Protein AF-A0AAE3JFC9-F1 (afdb_monomer_lite)

Foldseek 3Di:
DQFDDLVLLVLLLVLLCLLVVHDQCPPVHQSHSVVCRLVVLSSVVSLVCSCVVVVNDPDPCRCVVVSVVLVVCRVCVVVNVNRVCSVVNSVVSSVSSVVRD

Organism: NCBI:txid2885348

pLDDT: mean 96.47, std 3.08, range [73.62, 98.75]

Radius of gyration: 12.81 Å; chains: 1; bounding box: 29×29×31 Å

Sequence (101 aa):
MFRINHNDAIELEHQVRRLYGCDRGGVSGMADADYFEGHPIQAAVLVVSYIHANHRESGPYQFDEFLNKYETIFEYPDENNAADEVRNYIDELSSIVEQYI

Secondary structure (DSSP, 8-state):
-----HHHHHHHHHHHHHHHT--TTHHHHTS-HHHHHH-THHHHHHHHHHHHHTT--SSTTTTHHHHHHHHHHHHSHHHHTHHHHHHHHHHHHHHHHHTT-

Structure (mmCIF, N/CA/C/O backbone):
data_AF-A0AAE3JFC9-F1
#
_entry.id   AF-A0AAE3JFC9-F1
#
loop_
_atom_site.group_PDB
_atom_site.id
_atom_site.type_symbol
_atom_site.label_atom_id
_atom_site.label_alt_id
_atom_site.label_comp_id
_atom_site.label_asym_id
_atom_site.label_entity_id
_atom_site.label_seq_id
_atom_site.pdbx_PDB_ins_code
_atom_site.Cartn_x
_atom_site.Cartn_y
_atom_site.Cartn_z
_atom_site.occupancy
_atom_site.B_iso_or_equiv
_atom_site.auth_seq_id
_atom_site.auth_comp_id
_atom_site.auth_asym_id
_atom_site.auth_atom_id
_atom_site.pdbx_PDB_model_num
ATOM 1 N N . MET A 1 1 ? 0.776 2.132 -16.833 1.00 73.62 1 MET A N 1
ATOM 2 C CA . MET A 1 1 ? 0.862 2.156 -15.363 1.00 73.62 1 MET A CA 1
ATOM 3 C C . MET A 1 1 ? 2.009 1.252 -14.960 1.00 73.62 1 MET A C 1
ATOM 5 O O . MET A 1 1 ? 2.158 0.195 -15.571 1.00 73.62 1 MET A O 1
ATOM 9 N N . PHE A 1 2 ? 2.863 1.709 -14.048 1.00 92.31 2 PHE A N 1
ATOM 10 C CA . PHE A 1 2 ? 3.991 0.927 -13.549 1.00 92.31 2 PHE A CA 1
ATOM 11 C C . PHE A 1 2 ? 3.502 -0.366 -12.878 1.00 92.31 2 PHE A C 1
ATOM 13 O O . PHE A 1 2 ? 2.497 -0.339 -12.169 1.00 92.31 2 PHE A O 1
ATOM 20 N N . ARG A 1 3 ? 4.184 -1.491 -13.132 1.00 96.38 3 ARG A N 1
ATOM 21 C CA . ARG A 1 3 ? 3.837 -2.799 -12.560 1.00 96.38 3 ARG A CA 1
ATOM 22 C C . ARG A 1 3 ? 4.933 -3.243 -11.599 1.00 96.38 3 ARG A C 1
ATOM 24 O O . ARG A 1 3 ? 6.085 -3.359 -12.017 1.00 96.38 3 ARG A O 1
ATOM 31 N N . ILE A 1 4 ? 4.570 -3.510 -10.349 1.00 97.75 4 ILE A N 1
ATOM 32 C CA . ILE A 1 4 ? 5.479 -4.097 -9.354 1.00 97.75 4 ILE A CA 1
ATOM 33 C C . ILE A 1 4 ? 5.546 -5.619 -9.522 1.00 97.75 4 ILE A C 1
ATOM 35 O O . ILE A 1 4 ? 4.725 -6.216 -10.221 1.00 97.75 4 ILE A O 1
ATOM 39 N N . ASN A 1 5 ? 6.530 -6.267 -8.898 1.00 97.69 5 ASN A N 1
ATOM 40 C CA . ASN A 1 5 ? 6.583 -7.727 -8.917 1.00 97.69 5 ASN A CA 1
ATOM 41 C C . ASN A 1 5 ? 5.505 -8.338 -7.992 1.00 97.69 5 ASN A C 1
ATOM 43 O O . ASN A 1 5 ? 5.002 -7.682 -7.080 1.00 97.69 5 ASN A O 1
ATOM 47 N N . HIS A 1 6 ? 5.159 -9.610 -8.217 1.00 97.75 6 HIS A N 1
ATOM 48 C CA . HIS A 1 6 ? 4.098 -10.282 -7.453 1.00 97.75 6 HIS A CA 1
ATOM 49 C C . HIS A 1 6 ? 4.392 -10.374 -5.949 1.00 97.75 6 HIS A C 1
ATOM 51 O O . HIS A 1 6 ? 3.484 -10.266 -5.133 1.00 97.75 6 HIS A O 1
ATOM 57 N N . ASN A 1 7 ? 5.657 -10.566 -5.562 1.00 98.19 7 ASN A N 1
ATOM 58 C CA . ASN A 1 7 ? 6.024 -10.701 -4.150 1.00 98.19 7 ASN A CA 1
ATOM 59 C C . ASN A 1 7 ? 5.828 -9.378 -3.399 1.00 98.19 7 ASN A C 1
ATOM 61 O O . ASN A 1 7 ? 5.268 -9.375 -2.307 1.00 98.19 7 ASN A O 1
ATOM 65 N N . ASP A 1 8 ? 6.202 -8.264 -4.022 1.00 98.50 8 ASP A N 1
ATOM 66 C CA . ASP A 1 8 ? 5.950 -6.915 -3.516 1.00 98.50 8 ASP A CA 1
ATOM 67 C C . ASP A 1 8 ? 4.440 -6.668 -3.370 1.00 98.50 8 ASP A C 1
ATOM 69 O O . ASP A 1 8 ? 3.976 -6.135 -2.362 1.00 98.50 8 ASP A O 1
ATOM 73 N N . ALA A 1 9 ? 3.642 -7.116 -4.344 1.00 98.38 9 ALA A N 1
ATOM 74 C CA . ALA A 1 9 ? 2.188 -6.998 -4.291 1.00 98.38 9 ALA A CA 1
ATOM 75 C C . ALA A 1 9 ? 1.558 -7.860 -3.178 1.00 98.38 9 ALA A C 1
ATOM 77 O O . ALA A 1 9 ? 0.601 -7.425 -2.535 1.00 98.38 9 ALA A O 1
ATOM 78 N N . ILE A 1 10 ? 2.113 -9.046 -2.899 1.00 98.50 10 ILE A N 1
ATOM 79 C CA . ILE A 1 10 ? 1.730 -9.877 -1.745 1.00 98.50 10 ILE A CA 1
ATOM 80 C C . ILE A 1 10 ? 2.031 -9.151 -0.430 1.00 98.50 10 ILE A C 1
ATOM 82 O O . ILE A 1 10 ? 1.219 -9.214 0.495 1.00 98.50 10 ILE A O 1
ATOM 86 N N . GLU A 1 11 ? 3.163 -8.450 -0.320 1.00 98.50 11 GLU A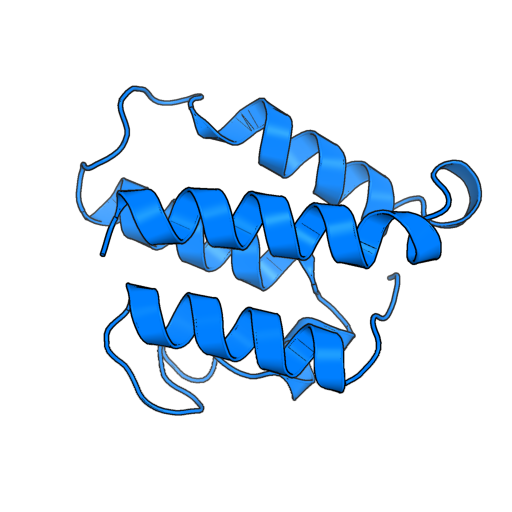 N 1
ATOM 87 C CA . GLU A 1 11 ? 3.467 -7.655 0.875 1.00 98.50 11 GLU A CA 1
ATOM 88 C C . GLU A 1 11 ? 2.433 -6.540 1.076 1.00 98.50 11 GLU A C 1
ATOM 90 O O . GLU A 1 11 ? 1.915 -6.385 2.184 1.00 98.50 11 GLU A O 1
ATOM 95 N N . LEU A 1 12 ? 2.055 -5.824 0.012 1.00 98.62 12 LEU A N 1
ATOM 96 C CA . LEU A 1 12 ? 0.983 -4.823 0.064 1.00 98.62 12 LEU A CA 1
ATOM 97 C C . LEU A 1 12 ? -0.364 -5.437 0.482 1.00 98.62 12 LEU A C 1
ATOM 99 O O . LEU A 1 12 ? -1.039 -4.896 1.360 1.00 98.62 12 LEU A O 1
ATOM 103 N N . GLU A 1 13 ? -0.735 -6.589 -0.090 1.00 98.50 13 GLU A N 1
ATOM 104 C CA . GLU A 1 13 ? -1.935 -7.342 0.302 1.00 98.50 13 GLU A CA 1
ATOM 105 C C . GLU A 1 13 ? -1.919 -7.673 1.792 1.00 98.50 13 GLU A C 1
ATOM 107 O O . GLU A 1 13 ? -2.906 -7.453 2.496 1.00 98.50 13 GLU A O 1
ATOM 112 N N . HIS A 1 14 ? -0.784 -8.154 2.291 1.00 98.19 14 HIS A N 1
ATOM 113 C CA . HIS A 1 14 ? -0.611 -8.488 3.693 1.00 98.19 14 HIS A CA 1
ATOM 114 C C . HIS A 1 14 ? -0.785 -7.263 4.603 1.00 98.19 14 HIS A C 1
ATOM 116 O O . HIS A 1 14 ? -1.472 -7.370 5.621 1.00 98.19 14 HIS A O 1
ATOM 122 N N . GLN A 1 15 ? -0.245 -6.094 4.238 1.00 98.50 15 GLN A N 1
ATOM 123 C CA . GLN A 1 15 ? -0.434 -4.868 5.024 1.00 98.50 15 GLN A CA 1
ATOM 124 C C . GLN A 1 15 ? -1.903 -4.428 5.073 1.00 98.50 15 GLN A C 1
ATOM 126 O O . GLN A 1 15 ? -2.430 -4.164 6.156 1.00 98.50 15 GLN A O 1
ATOM 131 N N . VAL A 1 16 ? -2.595 -4.416 3.928 1.00 98.50 16 VAL A N 1
ATOM 132 C CA . VAL A 1 16 ? -4.027 -4.076 3.867 1.00 98.50 16 VAL A CA 1
ATOM 133 C C . VAL A 1 16 ? -4.845 -5.059 4.708 1.00 98.50 16 VAL A C 1
ATOM 135 O O . VAL A 1 16 ? -5.665 -4.649 5.527 1.00 98.50 16 VAL A O 1
ATOM 138 N N . ARG A 1 17 ? -4.591 -6.362 4.568 1.00 98.12 17 ARG A N 1
ATOM 139 C CA . ARG A 1 17 ? -5.297 -7.412 5.316 1.00 98.12 17 ARG A CA 1
ATOM 140 C C . ARG A 1 17 ? -5.110 -7.298 6.819 1.00 98.12 17 ARG A C 1
ATOM 142 O O . ARG A 1 17 ? -6.083 -7.437 7.558 1.00 98.12 17 ARG A O 1
ATOM 149 N N . ARG A 1 18 ? -3.887 -7.013 7.274 1.00 97.88 18 ARG A N 1
ATOM 150 C CA . ARG A 1 18 ? -3.592 -6.780 8.695 1.00 97.88 18 ARG A CA 1
ATOM 151 C C . ARG A 1 18 ? -4.380 -5.602 9.243 1.00 97.88 18 ARG A C 1
ATOM 153 O O . ARG A 1 18 ? -5.013 -5.747 10.282 1.00 97.88 18 ARG A O 1
ATOM 160 N N . LEU A 1 19 ? -4.376 -4.473 8.534 1.00 98.06 19 LEU A N 1
ATOM 161 C CA . LEU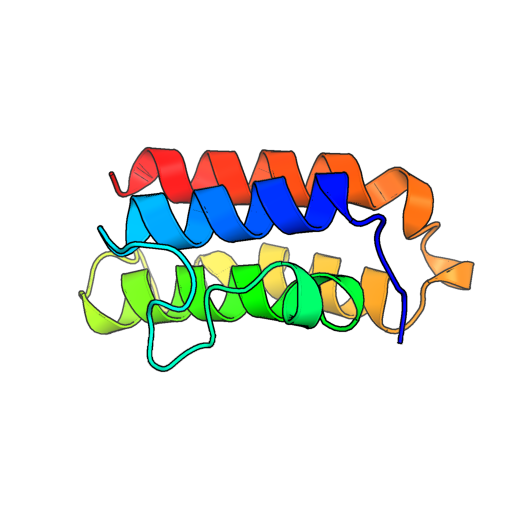 A 1 19 ? -5.064 -3.265 8.983 1.00 98.06 19 LEU A CA 1
ATOM 162 C C . LEU A 1 19 ? -6.585 -3.456 9.062 1.00 98.06 19 LEU A C 1
ATOM 164 O O . LEU A 1 19 ? -7.211 -3.035 10.032 1.00 98.06 19 LEU A O 1
ATOM 168 N N . TYR A 1 20 ? -7.174 -4.106 8.056 1.00 97.50 20 TYR A N 1
ATOM 169 C CA . TYR A 1 20 ? -8.615 -4.362 7.991 1.00 97.50 20 TYR A CA 1
ATOM 170 C C . TYR A 1 20 ? -9.066 -5.581 8.812 1.00 97.50 20 TYR A C 1
ATOM 172 O O . TYR A 1 20 ? -10.269 -5.797 8.958 1.00 97.50 20 TYR A O 1
ATOM 180 N N . GLY A 1 21 ? -8.136 -6.400 9.315 1.00 97.06 21 GLY A N 1
ATOM 181 C CA . GLY A 1 21 ? -8.445 -7.653 10.004 1.00 97.06 21 GLY A CA 1
ATOM 182 C C . GLY A 1 21 ? -9.179 -8.662 9.114 1.00 97.06 21 GLY A C 1
ATOM 183 O O . GLY A 1 21 ? -10.145 -9.281 9.559 1.00 97.06 21 GLY A O 1
ATOM 184 N N . CYS A 1 22 ? -8.768 -8.799 7.848 1.00 96.38 22 CYS A N 1
ATOM 185 C CA . CYS A 1 22 ? -9.456 -9.624 6.852 1.00 96.38 22 CYS A CA 1
ATOM 186 C C . CYS A 1 22 ? -8.547 -10.654 6.158 1.00 96.38 22 CYS A C 1
ATOM 188 O O . CYS A 1 22 ? -7.317 -10.562 6.161 1.00 96.38 22 CYS A O 1
ATOM 190 N N . ASP A 1 23 ? -9.173 -11.656 5.541 1.00 95.00 23 ASP A N 1
ATOM 191 C CA . ASP A 1 23 ? -8.490 -12.653 4.716 1.00 95.00 23 ASP A CA 1
ATOM 192 C C . ASP A 1 23 ? -8.255 -12.154 3.279 1.00 95.00 23 ASP A C 1
ATOM 194 O O . ASP A 1 23 ? -8.635 -11.040 2.908 1.00 95.00 23 ASP A O 1
ATOM 198 N N . ARG A 1 24 ? -7.600 -12.984 2.456 1.00 90.88 24 ARG A N 1
ATOM 199 C CA . ARG A 1 24 ? -7.364 -12.691 1.034 1.00 90.88 24 ARG A CA 1
ATOM 200 C C . ARG A 1 24 ? -8.687 -12.420 0.312 1.00 90.88 24 ARG A C 1
ATOM 202 O O 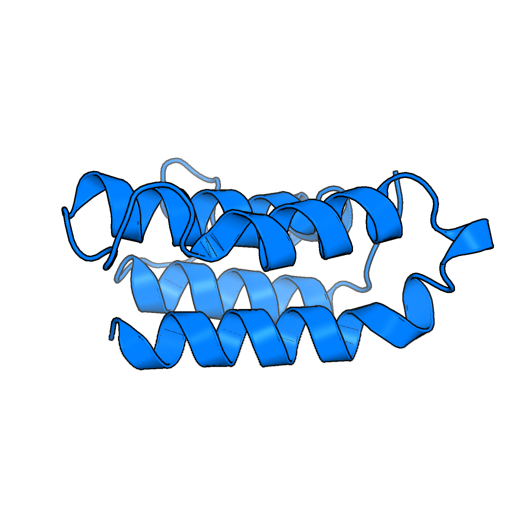. ARG A 1 24 ? -9.650 -13.164 0.491 1.00 90.88 24 ARG A O 1
ATOM 209 N N . GLY A 1 25 ? -8.728 -11.366 -0.503 1.00 90.38 25 GLY A N 1
ATOM 210 C CA . GLY A 1 25 ? -9.957 -10.911 -1.159 1.00 90.38 25 GLY A CA 1
ATOM 211 C C . GLY A 1 25 ? -10.922 -10.175 -0.221 1.00 90.38 25 GLY A C 1
ATOM 212 O O . GLY A 1 25 ? -12.079 -9.940 -0.576 1.00 90.38 25 GLY A O 1
ATOM 213 N N . GLY A 1 26 ? -10.479 -9.796 0.981 1.00 93.50 26 GLY A N 1
ATOM 214 C CA . GLY A 1 26 ? -11.209 -8.884 1.854 1.00 93.50 26 GLY A CA 1
ATOM 215 C C . GLY A 1 26 ? -11.424 -7.506 1.218 1.00 93.50 26 GLY A C 1
ATOM 216 O O . GLY A 1 26 ? -10.920 -7.202 0.137 1.00 93.50 26 GLY A O 1
ATOM 217 N N . VAL A 1 27 ? -12.206 -6.656 1.891 1.00 94.62 27 VAL A N 1
ATOM 218 C CA . VAL A 1 27 ? -12.560 -5.314 1.385 1.00 94.62 27 VAL A CA 1
ATOM 219 C C . VAL A 1 27 ? -13.234 -5.401 0.005 1.00 94.62 27 VAL A C 1
ATOM 221 O O . VAL A 1 27 ? -12.835 -4.756 -0.956 1.00 94.62 27 VAL A O 1
ATOM 224 N N . SER A 1 28 ? -14.252 -6.263 -0.113 1.00 93.44 28 SER A N 1
ATOM 225 C CA . SER A 1 28 ? -14.983 -6.503 -1.369 1.00 93.44 28 SER A CA 1
ATOM 226 C C . SER A 1 28 ? -14.095 -6.971 -2.540 1.00 93.44 28 SER A C 1
ATOM 228 O O . SER A 1 28 ? -14.356 -6.623 -3.692 1.00 93.44 28 SER A O 1
ATOM 230 N N . GLY A 1 29 ? -13.055 -7.760 -2.259 1.00 93.94 29 GLY A N 1
ATOM 231 C CA . GLY A 1 29 ? -12.106 -8.244 -3.265 1.00 93.94 29 GLY A CA 1
ATOM 232 C C . GLY A 1 29 ? -10.943 -7.294 -3.550 1.00 93.94 29 GLY A C 1
ATOM 233 O O . GLY A 1 29 ? -10.132 -7.608 -4.408 1.00 93.94 29 GLY A O 1
ATOM 234 N N . MET A 1 30 ? -10.846 -6.149 -2.865 1.00 95.56 30 MET A N 1
ATOM 235 C CA . MET A 1 30 ? -9.797 -5.155 -3.132 1.00 95.56 30 MET A CA 1
ATOM 236 C C . MET A 1 30 ? -8.465 -5.467 -2.446 1.00 95.56 30 MET A C 1
ATOM 238 O O . MET A 1 30 ? -7.429 -5.002 -2.910 1.00 95.56 30 MET A O 1
ATOM 242 N N . ALA A 1 31 ? -8.467 -6.239 -1.356 1.00 97.19 31 ALA A N 1
ATOM 243 C CA . ALA A 1 31 ? -7.240 -6.750 -0.748 1.00 97.19 31 ALA A CA 1
ATOM 244 C C . ALA A 1 31 ? -6.725 -7.960 -1.549 1.00 97.19 31 ALA A C 1
ATOM 246 O O . ALA A 1 31 ? -6.913 -9.111 -1.137 1.00 97.19 31 ALA A O 1
ATOM 247 N N . ASP A 1 32 ? -6.132 -7.681 -2.712 1.00 97.31 32 ASP A N 1
ATOM 248 C CA . ASP A 1 32 ? -5.682 -8.679 -3.685 1.00 97.31 32 ASP A CA 1
ATOM 249 C C . ASP A 1 32 ? -4.362 -8.269 -4.357 1.00 97.31 32 ASP A C 1
ATOM 251 O O . ASP A 1 32 ? -4.277 -7.239 -5.035 1.00 97.31 32 ASP A O 1
ATOM 255 N N . ALA A 1 33 ? -3.333 -9.102 -4.191 1.00 97.81 33 ALA A N 1
ATOM 256 C CA . ALA A 1 33 ? -2.025 -8.909 -4.808 1.00 97.81 33 ALA A CA 1
ATOM 257 C C . ALA A 1 33 ? -2.099 -8.815 -6.343 1.00 97.81 33 ALA A C 1
ATOM 259 O O . ALA A 1 33 ? -1.403 -7.989 -6.934 1.00 97.81 33 ALA A O 1
ATOM 260 N N . ASP A 1 34 ? -2.977 -9.589 -6.993 1.00 96.38 34 ASP A N 1
ATOM 261 C CA . ASP A 1 34 ? -3.101 -9.581 -8.458 1.00 96.38 34 ASP A CA 1
ATOM 262 C C . ASP A 1 34 ? -3.556 -8.201 -8.972 1.00 96.38 34 ASP A C 1
ATOM 264 O O . ASP A 1 34 ? -3.147 -7.751 -10.047 1.00 96.38 34 ASP A O 1
ATOM 268 N N . TYR A 1 35 ? -4.365 -7.488 -8.181 1.00 95.62 35 TYR A N 1
ATOM 269 C CA . TYR A 1 35 ? -4.780 -6.121 -8.482 1.00 95.62 35 TYR A CA 1
ATOM 270 C C . TYR A 1 35 ? -3.670 -5.102 -8.192 1.00 95.62 35 TYR A C 1
ATOM 272 O O . TYR A 1 35 ? -3.406 -4.226 -9.026 1.00 95.62 35 TYR A O 1
ATOM 280 N N . PHE A 1 36 ? -2.998 -5.228 -7.042 1.00 97.56 36 PHE A N 1
ATOM 281 C CA . PHE A 1 36 ? -1.932 -4.310 -6.626 1.00 97.56 36 PHE A CA 1
ATOM 282 C C . PHE A 1 36 ? -0.692 -4.368 -7.506 1.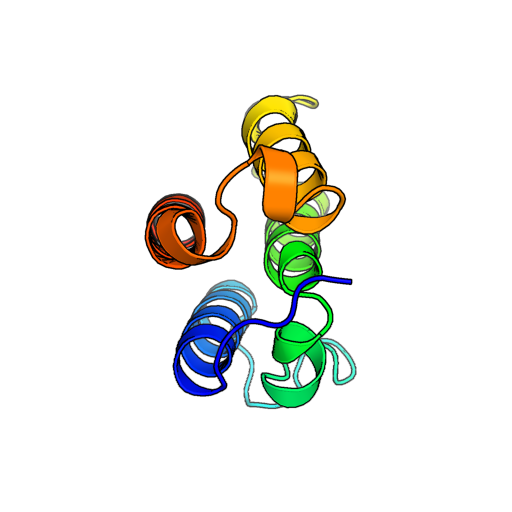00 97.56 36 PHE A C 1
ATOM 284 O O . PHE A 1 36 ? -0.017 -3.351 -7.634 1.00 97.56 36 PHE A O 1
ATOM 291 N N . GLU A 1 37 ? -0.419 -5.487 -8.177 1.00 97.44 37 GLU A N 1
ATOM 292 C CA . GLU A 1 37 ? 0.668 -5.551 -9.154 1.00 97.44 37 GLU A CA 1
ATOM 293 C C . GLU A 1 37 ? 0.585 -4.436 -10.196 1.00 97.44 37 GLU A C 1
ATOM 295 O O . GLU A 1 37 ? 1.588 -3.789 -10.486 1.00 97.44 37 GLU A O 1
ATOM 300 N N . GLY A 1 38 ? -0.601 -4.223 -10.772 1.00 96.56 38 GLY A N 1
ATOM 301 C CA . GLY A 1 38 ? -0.834 -3.190 -11.784 1.00 96.56 38 GLY A CA 1
ATOM 302 C C . GLY A 1 38 ? -1.255 -1.838 -11.209 1.00 96.56 38 GLY A C 1
ATOM 303 O O . GLY A 1 38 ? -1.234 -0.846 -11.934 1.00 96.56 38 GLY A O 1
ATOM 304 N N . HIS A 1 39 ? -1.648 -1.803 -9.932 1.00 96.62 39 HIS A N 1
ATOM 305 C CA . HIS A 1 39 ? -2.197 -0.623 -9.262 1.00 96.62 39 HIS A CA 1
ATOM 306 C C . HIS A 1 39 ? -1.622 -0.474 -7.841 1.00 96.62 39 HIS A C 1
ATOM 308 O O . HIS A 1 39 ? -2.380 -0.476 -6.868 1.00 96.62 39 HIS A O 1
ATOM 314 N N . PRO A 1 40 ? -0.294 -0.329 -7.684 1.00 97.38 40 PRO A N 1
ATOM 315 C CA . PRO A 1 40 ? 0.362 -0.379 -6.374 1.00 97.38 40 PRO A CA 1
ATOM 316 C C . PRO A 1 40 ? -0.156 0.687 -5.402 1.00 97.38 40 PRO A C 1
ATOM 318 O O . PRO A 1 40 ? -0.327 0.406 -4.216 1.00 97.38 40 PRO A O 1
ATOM 321 N N . ILE A 1 41 ? -0.496 1.881 -5.906 1.00 97.50 41 ILE A N 1
ATOM 322 C CA . ILE A 1 41 ? -1.034 2.993 -5.106 1.00 97.50 41 ILE A CA 1
ATOM 323 C C . ILE A 1 41 ? -2.378 2.665 -4.434 1.00 97.50 41 ILE A C 1
ATOM 325 O O . ILE A 1 41 ? -2.731 3.258 -3.419 1.00 97.50 41 ILE A O 1
ATOM 329 N N . GLN A 1 42 ? -3.132 1.687 -4.948 1.00 97.38 42 GLN A N 1
ATOM 330 C CA . GLN A 1 42 ? -4.429 1.320 -4.374 1.00 97.38 42 GLN A CA 1
ATOM 331 C C . GLN A 1 42 ? -4.295 0.734 -2.967 1.00 97.38 42 GLN A C 1
ATOM 333 O O . GLN A 1 42 ? -5.185 0.936 -2.145 1.00 97.38 42 GLN A O 1
ATOM 338 N N . ALA A 1 43 ? -3.171 0.090 -2.644 1.00 98.25 43 ALA A N 1
ATOM 339 C CA . ALA A 1 43 ? -2.907 -0.358 -1.280 1.00 98.25 43 ALA A CA 1
ATOM 340 C C . ALA A 1 43 ? -2.854 0.829 -0.297 1.00 98.25 43 ALA A C 1
ATOM 342 O O . ALA A 1 43 ? -3.512 0.796 0.743 1.00 98.25 43 ALA A O 1
ATOM 343 N N . ALA A 1 44 ? -2.155 1.911 -0.659 1.00 98.44 44 ALA A N 1
ATOM 344 C CA . ALA A 1 44 ? -2.124 3.148 0.118 1.00 98.44 44 ALA A CA 1
ATOM 345 C C . ALA A 1 44 ? -3.505 3.801 0.242 1.00 98.44 44 ALA A C 1
ATOM 347 O O . ALA A 1 44 ? -3.902 4.185 1.342 1.00 98.44 44 ALA A O 1
ATOM 348 N N . VAL A 1 45 ? -4.267 3.870 -0.855 1.00 97.94 45 VAL A N 1
ATOM 349 C CA . VAL A 1 45 ? -5.636 4.413 -0.843 1.00 97.94 45 VAL A CA 1
ATOM 350 C C . VAL A 1 45 ? -6.518 3.640 0.136 1.00 97.94 45 VAL A C 1
ATOM 352 O O . VAL A 1 45 ? -7.231 4.258 0.926 1.00 97.94 45 VAL A O 1
ATOM 355 N N . LEU A 1 46 ? -6.453 2.306 0.145 1.00 98.31 46 LEU A N 1
ATOM 356 C CA . LEU A 1 46 ? -7.216 1.483 1.086 1.00 98.31 46 LEU A CA 1
ATOM 357 C C . LEU A 1 46 ? -6.778 1.704 2.536 1.00 98.31 46 LEU A C 1
ATOM 359 O O . LEU A 1 46 ? -7.640 1.794 3.413 1.00 98.31 46 LEU A O 1
ATOM 363 N N . VAL A 1 47 ? -5.473 1.811 2.799 1.00 98.50 47 VAL A N 1
ATOM 364 C CA . VAL A 1 47 ? -4.934 2.082 4.142 1.00 98.50 47 VAL A CA 1
ATOM 365 C C . VAL A 1 47 ? -5.409 3.438 4.662 1.00 98.50 47 VAL A C 1
ATOM 367 O O . VAL A 1 47 ? -5.984 3.512 5.749 1.00 98.50 47 VAL A O 1
ATOM 370 N N . VAL A 1 48 ? -5.248 4.501 3.874 1.00 97.81 48 VAL A N 1
ATOM 371 C CA . VAL A 1 48 ? -5.676 5.854 4.260 1.00 97.81 48 VAL A CA 1
ATOM 372 C C . VAL A 1 48 ? -7.195 5.925 4.407 1.00 97.81 48 VAL A C 1
ATOM 374 O O . VAL A 1 48 ? -7.683 6.466 5.396 1.00 97.81 48 VAL A O 1
ATOM 377 N N . SER A 1 49 ? -7.953 5.302 3.498 1.00 96.56 49 SER A N 1
ATOM 378 C CA . SER A 1 49 ? -9.420 5.246 3.585 1.00 96.56 49 SER A CA 1
ATOM 379 C C . SER A 1 49 ? -9.894 4.583 4.877 1.00 96.56 49 SER A C 1
ATOM 381 O O . SER A 1 49 ? -10.840 5.063 5.497 1.00 96.56 49 SER A O 1
ATOM 383 N N . TYR A 1 50 ? -9.226 3.512 5.321 1.00 97.44 50 TYR A N 1
ATOM 384 C CA . TYR A 1 50 ? -9.524 2.874 6.603 1.00 97.44 50 TYR A CA 1
ATOM 385 C C . TYR A 1 50 ? -9.275 3.823 7.774 1.00 97.44 50 TYR A C 1
ATOM 387 O O . TYR A 1 50 ? -10.137 3.984 8.637 1.00 97.44 50 TYR A O 1
ATOM 395 N N . ILE A 1 51 ? -8.101 4.456 7.812 1.00 97.94 51 ILE A N 1
ATOM 396 C CA . ILE A 1 51 ? -7.709 5.367 8.895 1.00 97.94 51 ILE A CA 1
ATOM 397 C C . ILE A 1 51 ? -8.694 6.540 8.983 1.00 97.94 51 ILE A C 1
ATOM 399 O O . ILE A 1 51 ? -9.187 6.845 10.075 1.00 97.94 51 ILE A O 1
ATOM 403 N N . HIS A 1 52 ? -9.031 7.130 7.835 1.00 96.00 52 HIS A N 1
ATOM 404 C CA . HIS A 1 52 ? -9.985 8.226 7.715 1.00 96.00 52 HIS A CA 1
ATOM 405 C C . HIS A 1 52 ? -11.393 7.814 8.161 1.00 96.00 52 HIS A C 1
ATOM 407 O O . HIS A 1 52 ? -11.990 8.460 9.024 1.00 96.00 52 HIS A O 1
ATOM 413 N N . ALA A 1 53 ? -11.910 6.693 7.643 1.00 95.62 53 ALA A N 1
ATOM 414 C CA . ALA A 1 53 ? -13.245 6.188 7.974 1.00 95.62 53 ALA A CA 1
ATOM 415 C C . ALA A 1 53 ? -13.405 5.840 9.463 1.00 95.62 53 ALA A C 1
ATOM 417 O O . ALA A 1 53 ? -14.517 5.866 9.986 1.00 95.62 53 ALA A O 1
ATOM 418 N N . ASN A 1 54 ? -12.301 5.536 10.150 1.00 96.06 54 ASN A N 1
ATOM 419 C CA . ASN A 1 54 ? -12.278 5.273 11.587 1.00 96.06 54 ASN A CA 1
ATOM 420 C C . ASN A 1 54 ? -11.926 6.513 12.435 1.00 96.06 54 ASN A C 1
ATOM 422 O O . ASN A 1 54 ? -11.782 6.384 13.649 1.00 96.06 54 ASN A O 1
ATOM 426 N N . HIS A 1 55 ? -11.784 7.699 11.832 1.00 95.62 55 HIS A N 1
ATOM 427 C CA . HIS A 1 55 ? -11.427 8.955 12.506 1.00 95.62 55 HIS A CA 1
ATOM 428 C C . HIS A 1 55 ? -10.118 8.879 13.316 1.00 95.62 55 HIS A C 1
ATOM 430 O O . HIS A 1 55 ? -10.026 9.431 14.414 1.00 95.62 55 HIS A O 1
ATOM 436 N N . ARG A 1 56 ? -9.109 8.160 12.801 1.00 95.44 56 ARG A N 1
ATOM 437 C CA . ARG A 1 56 ? -7.824 7.933 13.498 1.00 95.44 56 ARG A CA 1
ATOM 438 C C . ARG A 1 56 ? -6.679 8.811 12.982 1.00 95.44 56 ARG A C 1
ATOM 440 O O . ARG A 1 56 ? -5.583 8.768 13.535 1.00 95.44 56 ARG A O 1
ATOM 447 N N . GLU A 1 57 ? -6.906 9.588 11.932 1.00 93.69 57 GLU A N 1
ATOM 448 C CA . GLU A 1 57 ? -5.930 10.558 11.430 1.00 93.69 57 GLU A CA 1
ATOM 449 C C . GLU A 1 57 ? -5.763 11.754 12.383 1.00 93.69 57 GLU A C 1
ATOM 451 O O . GLU A 1 57 ? -6.700 12.177 13.060 1.00 93.69 57 GLU A O 1
ATOM 456 N N . SER A 1 58 ? -4.558 12.316 12.434 1.00 91.69 58 SER A N 1
ATOM 457 C CA . SER A 1 58 ? -4.227 13.507 13.223 1.00 91.69 58 SER A CA 1
ATOM 458 C C . SER A 1 58 ? -4.651 14.814 12.543 1.00 91.69 58 SER A C 1
ATOM 460 O O . SER A 1 58 ? -4.706 15.859 13.193 1.00 91.69 58 SER A O 1
ATOM 462 N N . GLY A 1 59 ? -4.985 14.764 11.252 1.00 92.75 59 GLY A N 1
ATOM 463 C CA . GLY A 1 59 ? -5.492 15.890 10.479 1.00 92.75 59 GLY A CA 1
ATOM 464 C C . GLY A 1 59 ? -5.775 15.519 9.020 1.00 92.75 59 GLY A C 1
ATOM 465 O O . GLY A 1 59 ? -5.318 14.474 8.556 1.00 92.75 59 GLY A O 1
ATOM 466 N N . PRO A 1 60 ? -6.480 16.393 8.277 1.00 88.19 60 PRO A N 1
ATOM 467 C CA . PRO A 1 60 ? -6.990 16.090 6.936 1.00 88.19 60 PRO A CA 1
ATOM 468 C C . PRO A 1 60 ? -5.908 15.898 5.864 1.00 88.19 60 PRO A C 1
ATOM 470 O O . PRO A 1 60 ? -6.214 15.383 4.800 1.00 88.19 60 PRO A O 1
ATOM 473 N N . TYR A 1 61 ? -4.667 16.313 6.139 1.00 93.12 61 TYR A N 1
ATOM 474 C CA . TYR A 1 61 ? -3.542 16.259 5.195 1.00 93.12 61 TYR A CA 1
ATOM 475 C C . TYR A 1 61 ? -2.403 15.354 5.682 1.00 93.12 61 TYR A C 1
ATOM 477 O O . TYR A 1 61 ? -1.282 15.450 5.191 1.00 93.12 61 TYR A O 1
ATOM 485 N N . GLN A 1 62 ? -2.648 14.506 6.693 1.00 96.25 62 GLN A N 1
ATOM 486 C CA . GLN A 1 62 ? -1.600 13.688 7.320 1.00 96.25 62 GLN A CA 1
ATOM 487 C C . GLN A 1 62 ? -0.832 12.824 6.305 1.00 96.25 62 GLN A C 1
ATOM 489 O O . GLN A 1 62 ? 0.360 12.587 6.489 1.00 96.25 62 GLN A O 1
ATOM 494 N N . PHE A 1 63 ? -1.507 12.352 5.255 1.00 97.56 63 PHE A N 1
ATOM 495 C CA . PHE A 1 63 ? -0.948 11.407 4.287 1.00 97.56 63 PHE A CA 1
ATOM 496 C C . PHE A 1 63 ? -0.730 12.007 2.892 1.00 97.56 63 PHE A C 1
ATOM 498 O O . PHE A 1 63 ? -0.328 11.276 1.990 1.00 97.56 63 PHE A O 1
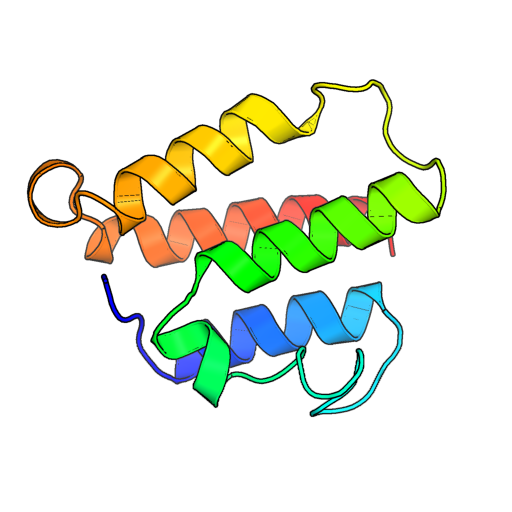ATOM 505 N N . ASP A 1 64 ? -0.957 13.311 2.706 1.00 96.38 64 ASP A N 1
ATOM 506 C CA . ASP A 1 64 ? -0.886 13.971 1.394 1.00 96.38 64 ASP A CA 1
ATOM 507 C C . ASP A 1 64 ? 0.491 13.826 0.744 1.00 96.38 64 ASP A C 1
ATOM 509 O O . ASP A 1 64 ? 0.586 13.477 -0.429 1.00 96.38 64 ASP A O 1
ATOM 513 N N . GLU A 1 65 ? 1.562 14.060 1.506 1.00 97.62 65 GLU A N 1
ATOM 514 C CA . GLU A 1 65 ? 2.934 13.963 0.999 1.00 97.62 65 GLU A CA 1
ATOM 515 C C . GLU A 1 65 ? 3.266 12.534 0.555 1.00 97.62 65 GLU A C 1
ATOM 517 O O . GLU A 1 65 ? 3.791 12.330 -0.538 1.00 97.62 65 GLU A O 1
ATOM 522 N N . PHE A 1 66 ? 2.893 11.542 1.369 1.00 98.19 66 PHE A N 1
ATOM 523 C CA . PHE A 1 66 ? 3.090 10.127 1.059 1.00 98.19 66 PHE A CA 1
ATOM 524 C C . PHE A 1 66 ? 2.317 9.710 -0.200 1.00 98.19 66 PHE A C 1
ATOM 526 O O . PHE A 1 66 ? 2.893 9.114 -1.112 1.00 98.19 66 PHE A O 1
ATOM 533 N N . LEU A 1 67 ? 1.026 10.053 -0.278 1.00 98.12 67 LEU A N 1
ATOM 534 C CA . LEU A 1 67 ? 0.182 9.723 -1.425 1.00 98.12 67 LEU A CA 1
ATOM 535 C C . LEU A 1 67 ? 0.696 10.395 -2.701 1.00 98.12 67 LEU A C 1
ATOM 537 O O . LEU A 1 67 ? 0.902 9.710 -3.699 1.00 98.12 67 LEU A O 1
ATOM 541 N N . ASN A 1 68 ? 0.972 11.700 -2.653 1.00 97.75 68 ASN A N 1
ATOM 542 C CA . ASN A 1 68 ? 1.434 12.462 -3.811 1.00 97.75 68 ASN A CA 1
ATOM 543 C C . ASN A 1 68 ? 2.791 11.960 -4.327 1.00 97.75 68 ASN A C 1
ATOM 545 O O . ASN A 1 68 ? 2.959 11.782 -5.535 1.00 97.75 68 ASN A O 1
ATOM 549 N N . LYS A 1 69 ? 3.737 11.674 -3.420 1.00 98.06 69 LYS A N 1
ATOM 550 C CA . LYS A 1 69 ? 5.057 11.126 -3.760 1.00 98.06 69 LYS A CA 1
ATOM 551 C C . LYS A 1 69 ? 4.917 9.841 -4.572 1.00 98.06 69 LYS A C 1
ATOM 553 O O . LYS A 1 69 ? 5.434 9.760 -5.684 1.00 98.06 69 LYS A O 1
ATOM 558 N N . TYR A 1 70 ? 4.215 8.843 -4.039 1.00 98.12 70 TYR A N 1
ATOM 559 C CA . TYR A 1 70 ? 4.147 7.531 -4.684 1.00 98.12 70 TYR A CA 1
ATOM 560 C C . TYR A 1 70 ? 3.191 7.482 -5.873 1.00 98.12 70 TYR A C 1
ATOM 562 O O . TYR A 1 70 ? 3.463 6.757 -6.828 1.00 98.12 70 TYR A O 1
ATOM 570 N N . GLU A 1 71 ? 2.129 8.288 -5.880 1.00 96.94 71 GLU A N 1
ATOM 571 C CA . GLU A 1 71 ? 1.300 8.478 -7.071 1.00 96.94 71 GLU A CA 1
ATOM 572 C C . GLU A 1 71 ? 2.138 9.041 -8.227 1.00 96.94 71 GLU A C 1
ATOM 574 O O . GLU A 1 71 ? 2.160 8.444 -9.303 1.00 96.94 71 GLU A O 1
ATOM 579 N N . THR A 1 72 ? 2.931 10.090 -7.975 1.00 97.31 72 THR A N 1
ATOM 580 C CA . THR A 1 72 ? 3.836 10.683 -8.975 1.00 97.31 72 THR A CA 1
ATOM 581 C C . THR A 1 72 ? 4.880 9.677 -9.466 1.00 97.31 72 THR A C 1
ATOM 583 O O . THR A 1 72 ? 5.083 9.537 -10.673 1.00 97.31 72 THR A O 1
ATOM 586 N N . ILE A 1 73 ? 5.518 8.932 -8.553 1.00 97.81 73 ILE A N 1
ATOM 587 C CA . ILE A 1 73 ? 6.516 7.909 -8.906 1.00 97.81 73 ILE A CA 1
ATOM 588 C C . ILE A 1 73 ? 5.906 6.841 -9.826 1.00 97.81 73 ILE A C 1
ATOM 590 O O . ILE A 1 73 ? 6.514 6.470 -10.829 1.00 97.81 73 ILE A O 1
ATOM 594 N N . PHE A 1 74 ? 4.709 6.338 -9.513 1.00 96.81 74 PHE A N 1
ATOM 595 C CA . PHE A 1 74 ? 4.078 5.266 -10.289 1.00 96.81 74 PHE A CA 1
ATOM 596 C C . PHE A 1 74 ? 3.388 5.747 -11.576 1.00 96.81 74 PHE A C 1
ATOM 598 O O . PHE A 1 74 ? 3.212 4.945 -12.503 1.00 96.81 74 PHE A O 1
ATOM 605 N N . GLU A 1 75 ? 3.011 7.026 -11.654 1.00 96.19 75 GLU A N 1
ATOM 606 C CA . GLU A 1 75 ? 2.490 7.665 -12.867 1.00 96.19 75 GLU A CA 1
ATOM 607 C C . GLU A 1 75 ? 3.608 7.954 -13.882 1.00 96.19 75 GLU A C 1
ATOM 609 O O . GLU A 1 75 ? 3.441 7.661 -15.069 1.00 96.19 75 GLU A O 1
ATOM 614 N N . TYR A 1 76 ? 4.772 8.419 -13.410 1.00 96.31 76 TYR A N 1
ATOM 615 C CA . TYR A 1 76 ? 5.937 8.777 -14.231 1.00 96.31 76 TYR A CA 1
ATOM 616 C C . TYR A 1 76 ? 7.168 7.915 -13.879 1.00 96.31 76 TYR A C 1
ATOM 618 O O . TYR A 1 76 ? 8.160 8.424 -13.346 1.00 96.31 76 TYR A O 1
ATOM 626 N N . PRO A 1 77 ? 7.141 6.598 -14.170 1.00 95.31 77 PRO A N 1
ATOM 627 C CA . PRO A 1 77 ? 8.125 5.654 -13.642 1.00 95.31 77 PRO A CA 1
ATOM 628 C C . PRO A 1 77 ? 9.550 5.854 -14.159 1.00 95.31 77 PRO A C 1
ATOM 630 O O . PRO A 1 77 ? 10.497 5.629 -13.404 1.00 95.31 77 PRO A O 1
ATOM 633 N N . ASP A 1 78 ? 9.708 6.293 -15.410 1.00 95.25 78 ASP A N 1
ATOM 634 C CA . ASP A 1 78 ? 11.022 6.517 -16.027 1.00 95.25 78 ASP A CA 1
ATOM 635 C C . ASP A 1 78 ? 11.719 7.769 -15.465 1.00 95.25 78 ASP A C 1
ATOM 637 O O . ASP A 1 78 ? 12.941 7.810 -15.357 1.00 95.25 78 ASP A O 1
ATOM 641 N N . GLU A 1 79 ? 10.946 8.787 -15.075 1.00 95.81 79 GLU A N 1
ATOM 642 C CA . GLU A 1 79 ? 11.465 10.041 -14.509 1.00 95.81 79 GLU A CA 1
ATOM 643 C C . GLU A 1 79 ? 11.855 9.893 -13.033 1.00 95.81 79 GLU A C 1
ATOM 645 O O . GLU A 1 79 ? 12.688 10.647 -12.530 1.00 95.81 79 GLU A O 1
ATOM 650 N N . ASN A 1 80 ? 11.266 8.908 -12.349 1.00 94.94 80 ASN A N 1
ATOM 651 C CA . ASN A 1 80 ? 11.352 8.750 -10.899 1.00 94.94 80 ASN A CA 1
ATOM 652 C C . ASN A 1 80 ? 11.998 7.432 -10.446 1.00 94.94 80 ASN A C 1
ATOM 654 O O . ASN A 1 80 ? 11.973 7.130 -9.258 1.00 94.94 80 ASN A O 1
ATOM 658 N N . ASN A 1 81 ? 12.565 6.638 -11.363 1.00 94.38 81 ASN A N 1
ATOM 659 C CA . ASN A 1 81 ? 13.163 5.330 -11.064 1.00 94.38 81 ASN A CA 1
ATOM 660 C C . ASN A 1 81 ? 12.238 4.435 -10.222 1.00 94.38 81 ASN A C 1
ATOM 662 O O . ASN A 1 81 ? 12.655 3.871 -9.213 1.00 94.38 81 ASN A O 1
ATOM 666 N N . ALA A 1 82 ? 10.973 4.294 -10.632 1.00 95.88 82 ALA A N 1
ATOM 667 C CA . ALA A 1 82 ? 9.947 3.648 -9.806 1.00 95.88 82 ALA A CA 1
ATOM 668 C C . ALA A 1 82 ? 10.330 2.251 -9.289 1.00 95.88 82 ALA A C 1
ATOM 670 O O . ALA A 1 82 ? 9.914 1.881 -8.195 1.00 95.88 82 ALA A O 1
ATOM 671 N N . ALA A 1 83 ? 11.142 1.498 -10.039 1.00 96.06 83 ALA A N 1
ATOM 672 C CA . ALA A 1 83 ? 11.660 0.196 -9.621 1.00 96.06 83 ALA A CA 1
ATOM 673 C C . ALA A 1 83 ? 12.497 0.252 -8.332 1.00 96.06 83 ALA A C 1
ATOM 675 O O . ALA A 1 83 ? 12.355 -0.631 -7.488 1.00 96.06 83 ALA A O 1
ATOM 676 N N . ASP A 1 84 ? 13.312 1.292 -8.158 1.00 96.81 84 ASP A N 1
ATOM 677 C CA . ASP A 1 84 ? 14.161 1.465 -6.975 1.00 96.81 84 ASP A CA 1
ATOM 678 C C . ASP A 1 84 ? 13.352 1.979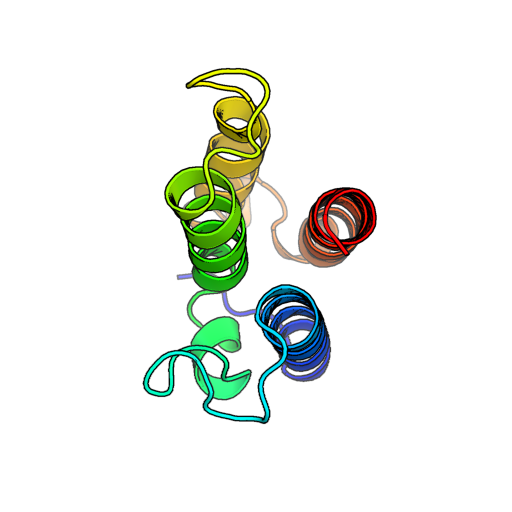 -5.769 1.00 96.81 84 ASP A C 1
ATOM 680 O O . ASP A 1 84 ? 13.720 1.752 -4.617 1.00 96.81 84 ASP A O 1
ATOM 684 N N . GLU A 1 85 ? 12.200 2.606 -6.024 1.00 98.06 85 GLU A N 1
ATOM 685 C CA . GLU A 1 85 ? 11.327 3.182 -4.998 1.00 98.06 85 GLU A CA 1
ATOM 686 C C . GLU A 1 85 ? 10.270 2.209 -4.452 1.00 98.06 85 GLU A C 1
ATOM 688 O O . GLU A 1 85 ? 9.645 2.502 -3.430 1.00 98.06 85 GLU A O 1
ATOM 693 N N . VAL A 1 86 ? 10.071 1.033 -5.067 1.00 98.31 86 VAL A N 1
ATOM 694 C CA . VAL A 1 86 ? 9.061 0.052 -4.609 1.00 98.31 86 VAL A CA 1
ATOM 695 C C . VAL A 1 86 ? 9.306 -0.381 -3.167 1.00 98.31 86 VAL A C 1
ATOM 697 O O . VAL A 1 86 ? 8.367 -0.461 -2.376 1.00 98.31 86 VAL A O 1
ATOM 700 N N . ARG A 1 87 ? 10.566 -0.635 -2.796 1.00 98.31 87 ARG A N 1
ATOM 701 C CA . ARG A 1 87 ? 10.887 -1.041 -1.424 1.00 98.31 87 ARG A CA 1
ATOM 702 C C . ARG A 1 87 ? 10.608 0.086 -0.433 1.00 98.31 87 ARG A C 1
ATOM 704 O O . ARG A 1 87 ? 9.965 -0.165 0.582 1.00 98.31 87 ARG A O 1
ATOM 711 N N . ASN A 1 88 ? 11.004 1.316 -0.771 1.00 98.50 88 ASN A N 1
ATOM 712 C CA . ASN A 1 88 ? 10.718 2.496 0.047 1.00 98.50 88 ASN A CA 1
ATOM 713 C C . ASN A 1 88 ? 9.204 2.662 0.247 1.00 98.50 88 ASN A C 1
ATOM 715 O O . ASN A 1 88 ? 8.757 2.877 1.368 1.00 98.50 88 ASN A O 1
ATOM 719 N N . TYR A 1 89 ? 8.411 2.486 -0.817 1.00 98.62 89 TYR A N 1
ATOM 720 C CA . TYR A 1 89 ? 6.949 2.538 -0.752 1.00 98.62 89 TYR A CA 1
ATOM 721 C C . TYR A 1 89 ? 6.372 1.536 0.250 1.00 98.62 89 TYR A C 1
ATOM 723 O O . TYR A 1 89 ? 5.567 1.906 1.105 1.00 98.62 89 TYR A O 1
ATOM 731 N N . ILE A 1 90 ? 6.789 0.272 0.158 1.00 98.75 90 ILE A N 1
ATOM 732 C CA . ILE A 1 90 ? 6.302 -0.794 1.039 1.00 98.75 90 ILE A CA 1
ATOM 733 C C . ILE A 1 90 ? 6.723 -0.538 2.489 1.00 98.75 90 ILE A C 1
ATOM 735 O O . ILE A 1 90 ? 5.909 -0.715 3.395 1.00 98.75 90 ILE A O 1
ATOM 739 N N . ASP A 1 91 ? 7.961 -0.099 2.720 1.00 98.69 91 ASP A N 1
ATOM 740 C CA . ASP A 1 91 ? 8.483 0.183 4.061 1.00 98.69 91 ASP A CA 1
ATOM 741 C C . ASP A 1 91 ? 7.778 1.378 4.718 1.00 98.69 91 ASP A C 1
ATOM 743 O O . ASP A 1 91 ? 7.385 1.305 5.889 1.00 98.69 91 ASP A O 1
ATOM 747 N N . GLU A 1 92 ? 7.555 2.459 3.968 1.00 98.69 92 GLU A N 1
ATOM 748 C CA . GLU A 1 92 ? 6.801 3.624 4.435 1.00 98.69 92 GLU A CA 1
ATOM 749 C C . GLU A 1 92 ? 5.331 3.257 4.704 1.00 98.69 92 GLU A C 1
ATOM 751 O O . GLU A 1 92 ? 4.815 3.562 5.783 1.00 98.69 92 GLU A O 1
ATOM 756 N N . LEU A 1 93 ? 4.671 2.517 3.800 1.00 98.69 93 LEU A N 1
ATOM 757 C CA . LEU A 1 93 ? 3.294 2.051 4.005 1.00 98.69 93 LEU A CA 1
ATOM 758 C C . LEU A 1 93 ? 3.181 1.122 5.219 1.00 98.69 93 LEU A C 1
ATOM 760 O O . LEU A 1 93 ? 2.259 1.263 6.022 1.00 98.69 93 LEU A O 1
ATOM 764 N N . SER A 1 94 ? 4.121 0.189 5.384 1.00 98.62 94 SER A N 1
ATOM 765 C CA . SER A 1 94 ? 4.167 -0.702 6.546 1.00 98.62 94 SER A CA 1
ATOM 766 C C . SER A 1 94 ? 4.340 0.099 7.833 1.00 98.62 94 SER A C 1
ATOM 768 O O . SER A 1 94 ? 3.660 -0.177 8.816 1.00 98.62 94 SER A O 1
ATOM 770 N N . SER A 1 95 ? 5.201 1.118 7.828 1.00 98.44 95 SER A N 1
ATOM 771 C CA . SER A 1 95 ? 5.412 1.999 8.983 1.00 98.44 95 SER A CA 1
ATOM 772 C C . SER A 1 95 ? 4.165 2.810 9.338 1.00 98.44 95 SER A C 1
ATOM 774 O O . SER A 1 95 ? 3.931 3.084 10.516 1.00 98.44 95 SER A O 1
ATOM 776 N N . ILE A 1 96 ? 3.348 3.182 8.347 1.00 98.31 96 ILE A N 1
ATOM 777 C CA . ILE A 1 96 ? 2.023 3.766 8.580 1.00 98.31 96 ILE A CA 1
ATOM 778 C C . ILE A 1 96 ? 1.117 2.719 9.228 1.00 98.31 96 ILE A C 1
ATOM 780 O O . ILE A 1 96 ? 0.588 2.975 10.303 1.00 98.31 96 ILE A O 1
ATOM 784 N N . VAL A 1 97 ? 0.967 1.532 8.633 1.00 98.25 97 VAL A N 1
ATOM 785 C CA . VAL A 1 97 ? 0.071 0.475 9.142 1.00 98.25 97 VAL A CA 1
ATOM 786 C C . VAL A 1 97 ? 0.391 0.081 10.586 1.00 98.25 97 VAL A C 1
ATOM 788 O O . VAL A 1 97 ? -0.534 -0.030 11.388 1.00 98.25 97 VAL A O 1
ATOM 791 N N . GLU A 1 98 ? 1.669 -0.053 10.951 1.00 98.19 98 GLU A N 1
ATOM 792 C CA . GLU A 1 98 ? 2.108 -0.377 12.321 1.00 98.19 98 GLU A CA 1
ATOM 793 C C . GLU A 1 98 ? 1.629 0.637 13.377 1.00 98.19 98 GLU A C 1
ATOM 795 O O . GLU A 1 98 ? 1.449 0.279 14.536 1.00 98.19 98 GLU A O 1
ATOM 800 N N . GLN A 1 99 ? 1.367 1.894 13.007 1.00 97.25 99 GLN A N 1
ATOM 801 C CA . GLN A 1 99 ? 0.833 2.898 13.940 1.00 97.25 99 GLN A CA 1
ATOM 802 C C . GLN A 1 99 ? -0.661 2.704 14.242 1.00 97.25 99 GLN A C 1
ATOM 804 O O . GLN A 1 99 ? -1.192 3.326 15.166 1.00 97.25 99 GLN A O 1
ATOM 809 N N . TYR A 1 100 ? -1.356 1.876 13.456 1.00 96.19 100 TYR A N 1
ATOM 810 C CA . TYR A 1 100 ? -2.811 1.735 13.494 1.00 96.19 100 TYR A CA 1
ATOM 811 C C . TYR A 1 100 ? -3.305 0.326 13.837 1.00 96.19 100 TYR A C 1
ATOM 813 O O . TYR A 1 100 ? -4.523 0.129 13.917 1.00 96.19 100 TYR A O 1
ATOM 821 N N . ILE A 1 101 ? -2.417 -0.625 14.097 1.00 91.75 101 ILE A N 1
ATOM 822 C CA . ILE A 1 101 ? -2.768 -1.988 14.524 1.00 91.75 101 ILE A CA 1
ATOM 823 C C . ILE A 1 101 ? -2.525 -2.221 16.015 1.00 91.75 101 ILE A C 1
ATOM 825 O O . ILE A 1 101 ? -1.741 -1.464 16.627 1.00 91.75 101 ILE A O 1
#